Protein AF-A0A2T2S7D2-F1 (afdb_monomer_lite)

Structure (mmCIF, N/CA/C/O backbone):
data_AF-A0A2T2S7D2-F1
#
_entry.id   AF-A0A2T2S7D2-F1
#
loop_
_atom_site.group_PDB
_atom_site.id
_atom_site.type_symbol
_atom_site.label_atom_id
_atom_site.label_alt_id
_atom_site.label_comp_id
_atom_site.label_asym_id
_atom_site.label_entity_id
_atom_site.label_seq_id
_atom_site.pdbx_PDB_ins_code
_atom_site.Cartn_x
_atom_site.Cartn_y
_atom_site.Cartn_z
_atom_site.occupancy
_atom_site.B_iso_or_equiv
_atom_site.auth_seq_id
_atom_site.auth_comp_id
_atom_site.auth_asym_id
_atom_site.auth_atom_id
_atom_site.pdbx_PDB_model_num
ATOM 1 N N . MET A 1 1 ? -17.123 10.093 1.371 1.00 67.38 1 MET A N 1
ATOM 2 C CA . MET A 1 1 ? -16.053 9.406 2.106 1.00 67.38 1 MET A CA 1
ATOM 3 C C . MET A 1 1 ? -14.993 9.012 1.106 1.00 67.38 1 MET A C 1
ATOM 5 O O . MET A 1 1 ? -15.331 8.643 -0.019 1.00 67.38 1 MET A O 1
ATOM 9 N N . SER A 1 2 ? -13.739 9.257 1.461 1.00 94.94 2 SER A N 1
ATOM 10 C CA . SER A 1 2 ? -12.574 8.821 0.703 1.00 94.94 2 SER A CA 1
ATOM 11 C C . SER A 1 2 ? -12.268 7.356 1.025 1.00 94.94 2 SER A C 1
ATOM 13 O O . SER A 1 2 ? -12.698 6.843 2.051 1.00 94.94 2 SER A O 1
ATOM 15 N N . ARG A 1 3 ? -11.471 6.691 0.182 1.00 96.56 3 ARG A N 1
ATOM 16 C CA . ARG A 1 3 ? -10.995 5.331 0.481 1.00 96.56 3 ARG A CA 1
ATOM 17 C C . ARG A 1 3 ? -10.174 5.268 1.775 1.00 96.56 3 ARG A C 1
ATOM 19 O O . ARG A 1 3 ? -10.155 4.224 2.403 1.00 96.56 3 ARG A O 1
ATOM 26 N N . LEU A 1 4 ? -9.500 6.360 2.153 1.00 96.69 4 LEU A N 1
ATOM 27 C CA . LEU A 1 4 ? -8.748 6.428 3.408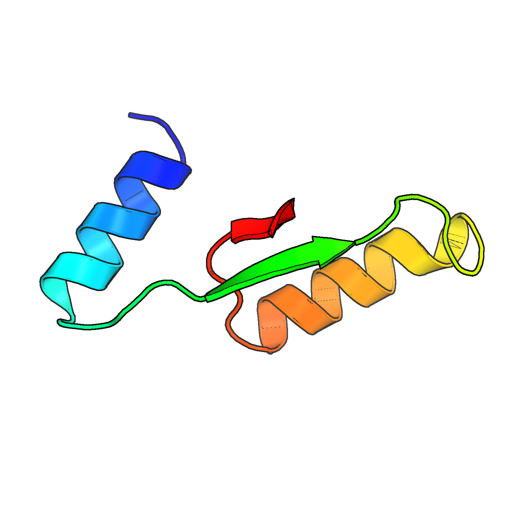 1.00 96.69 4 LEU A CA 1
ATOM 28 C C . LEU A 1 4 ? -9.685 6.490 4.615 1.00 96.69 4 LEU A C 1
ATOM 30 O O . LEU A 1 4 ? -9.409 5.831 5.610 1.00 96.69 4 LEU A O 1
ATOM 34 N N . ASP A 1 5 ? -10.792 7.232 4.507 1.00 97.81 5 ASP A N 1
ATOM 35 C CA . ASP A 1 5 ? -11.794 7.330 5.576 1.00 97.81 5 ASP A CA 1
ATOM 36 C C . ASP A 1 5 ? -12.341 5.926 5.887 1.00 97.81 5 ASP A C 1
ATOM 38 O O . ASP A 1 5 ? -12.267 5.471 7.025 1.00 97.81 5 ASP A O 1
ATOM 42 N N . ASP A 1 6 ? -12.772 5.199 4.847 1.00 98.00 6 ASP A N 1
ATOM 43 C CA . ASP A 1 6 ? -13.324 3.844 4.981 1.00 98.00 6 ASP A CA 1
ATOM 44 C C . ASP A 1 6 ? -12.299 2.851 5.577 1.00 98.00 6 ASP A C 1
ATOM 46 O O . ASP A 1 6 ? -12.655 1.998 6.393 1.00 98.00 6 ASP A O 1
ATOM 50 N N . THR A 1 7 ? -11.018 2.956 5.192 1.00 97.69 7 THR A N 1
ATOM 51 C CA . THR A 1 7 ? -9.939 2.109 5.729 1.00 97.69 7 THR A CA 1
ATOM 52 C C . THR A 1 7 ? -9.699 2.373 7.217 1.00 97.69 7 THR A C 1
ATOM 54 O O . THR A 1 7 ? -9.611 1.427 8.001 1.00 97.69 7 THR A O 1
ATOM 57 N N . PHE A 1 8 ? -9.609 3.639 7.635 1.00 97.94 8 PHE A N 1
ATOM 58 C CA . PHE A 1 8 ? -9.358 3.968 9.040 1.00 97.94 8 PHE A CA 1
ATOM 59 C C . PHE A 1 8 ? -10.543 3.624 9.943 1.00 97.94 8 PHE A C 1
ATOM 61 O O . PHE A 1 8 ? -10.325 3.122 11.047 1.00 97.94 8 PHE A O 1
ATOM 68 N N . ASP A 1 9 ? -11.775 3.808 9.466 1.00 98.12 9 ASP A N 1
ATOM 69 C CA . ASP A 1 9 ? -12.976 3.386 10.190 1.00 98.12 9 ASP A CA 1
ATOM 70 C C . ASP A 1 9 ? -12.971 1.864 10.432 1.00 98.12 9 ASP A C 1
ATOM 72 O O . ASP A 1 9 ? -13.277 1.396 11.534 1.00 98.12 9 ASP A O 1
ATOM 76 N N . ALA A 1 10 ? -12.566 1.075 9.429 1.00 98.00 10 ALA A N 1
ATOM 77 C CA . ALA A 1 10 ? -12.459 -0.378 9.552 1.00 98.00 10 ALA A CA 1
ATOM 78 C C . ALA A 1 10 ? -11.376 -0.809 10.557 1.00 98.00 10 ALA A C 1
ATOM 80 O O . ALA A 1 10 ? -11.637 -1.676 11.394 1.00 98.00 10 ALA A O 1
ATOM 81 N N . LEU A 1 11 ? -10.192 -0.191 10.516 1.00 98.38 11 LEU A N 1
ATOM 82 C CA . LEU A 1 11 ? -9.099 -0.471 11.455 1.00 98.38 11 LEU A CA 1
ATOM 83 C C . LEU A 1 11 ? -9.474 -0.102 12.892 1.00 98.38 11 LEU A C 1
ATOM 85 O O . LEU A 1 11 ? -9.240 -0.876 13.822 1.00 98.38 11 LEU A O 1
ATOM 89 N N . GLN A 1 12 ? -10.136 1.043 13.078 1.00 98.31 12 GLN A N 1
ATOM 90 C CA . GLN A 1 12 ? -10.622 1.464 14.387 1.00 98.31 12 GLN A CA 1
ATOM 91 C C . GLN A 1 12 ? -11.638 0.466 14.954 1.00 98.31 12 GLN A C 1
ATOM 93 O O . GLN A 1 12 ? -11.566 0.127 16.137 1.00 98.31 12 GLN A O 1
ATOM 98 N N . ALA A 1 13 ? -12.554 -0.041 14.123 1.00 98.44 13 ALA A N 1
ATOM 99 C CA . ALA A 1 13 ? -13.519 -1.060 14.531 1.00 98.44 13 ALA A CA 1
ATOM 100 C C . ALA A 1 13 ? -12.854 -2.393 14.924 1.00 98.44 13 ALA A C 1
ATOM 102 O O . ALA A 1 13 ? -13.393 -3.125 15.755 1.00 98.44 13 ALA A O 1
ATOM 103 N N . GLN A 1 14 ? -11.689 -2.699 14.349 1.00 98.06 14 GLN A N 1
ATOM 104 C CA . GLN A 1 14 ? -10.902 -3.902 14.640 1.00 98.06 14 GLN A CA 1
ATOM 105 C C . GLN A 1 14 ? -9.935 -3.717 15.821 1.00 98.06 14 GLN A C 1
ATOM 107 O O . GLN A 1 14 ? -9.431 -4.700 16.361 1.00 98.06 14 GLN A O 1
ATOM 112 N N . GLY A 1 15 ? -9.711 -2.478 16.271 1.00 98.38 15 GLY A N 1
ATOM 113 C CA . GLY A 1 15 ? -8.725 -2.165 17.307 1.00 98.38 15 GLY A CA 1
ATOM 114 C C . GLY A 1 15 ? -7.280 -2.298 16.820 1.00 98.38 15 GLY A C 1
ATOM 115 O O . GLY A 1 15 ? -6.388 -2.555 17.629 1.00 98.38 15 GLY A O 1
ATOM 116 N N . GLU A 1 16 ? -7.053 -2.138 15.515 1.00 98.19 16 GLU A N 1
ATOM 117 C CA . GLU A 1 16 ? -5.743 -2.262 14.877 1.00 98.19 16 GLU A CA 1
ATOM 118 C C . GLU A 1 16 ? -5.145 -0.889 14.532 1.00 98.19 16 GLU A C 1
ATOM 120 O O . GLU A 1 16 ? -5.851 0.108 14.372 1.00 98.19 16 GLU A O 1
ATOM 125 N N . ASN A 1 17 ? -3.815 -0.835 14.428 1.00 97.94 17 ASN A N 1
ATOM 126 C CA . ASN A 1 17 ? -3.102 0.337 13.920 1.00 97.94 17 ASN A CA 1
ATOM 127 C C . ASN A 1 17 ? -2.875 0.181 12.415 1.00 97.94 17 ASN A C 1
ATOM 129 O O . ASN A 1 17 ? -2.572 -0.918 11.962 1.00 97.94 17 ASN A O 1
ATOM 133 N N . ALA A 1 18 ? -2.920 1.287 11.674 1.00 98.06 18 ALA A N 1
ATOM 134 C CA . ALA A 1 18 ? -2.655 1.271 10.240 1.00 98.06 18 ALA A CA 1
ATOM 135 C C . ALA A 1 18 ? -1.172 1.022 9.916 1.00 98.06 18 ALA A C 1
ATOM 137 O O . ALA A 1 18 ? -0.283 1.647 10.503 1.00 98.06 18 ALA A O 1
ATOM 138 N N . MET A 1 19 ? -0.915 0.193 8.907 1.00 98.12 19 MET A N 1
ATOM 139 C CA . MET A 1 19 ? 0.369 0.055 8.230 1.00 98.12 19 MET A CA 1
ATOM 140 C C . MET A 1 19 ? 0.351 0.834 6.909 1.00 98.12 19 MET A C 1
ATOM 142 O O . MET A 1 19 ? -0.188 0.373 5.903 1.00 98.12 19 MET A O 1
ATOM 146 N N . GLY A 1 20 ? 0.982 2.009 6.908 1.00 97.56 20 GLY A N 1
ATOM 147 C CA . GLY A 1 20 ? 1.273 2.784 5.700 1.00 97.56 20 GLY A CA 1
ATOM 148 C C . GLY A 1 20 ? 2.683 2.517 5.186 1.00 97.56 20 GLY A C 1
ATOM 149 O O . GLY A 1 20 ? 3.618 2.442 5.987 1.00 97.56 20 GLY A O 1
ATOM 150 N N . LEU A 1 21 ? 2.857 2.387 3.868 1.00 97.88 21 LEU A N 1
ATOM 151 C CA . LEU A 1 21 ? 4.182 2.231 3.258 1.00 97.88 21 LEU A CA 1
ATOM 152 C C . LEU A 1 21 ? 4.407 3.188 2.095 1.00 97.88 21 LEU A C 1
ATOM 154 O O . LEU A 1 21 ? 3.574 3.298 1.202 1.00 97.88 21 LEU A O 1
ATOM 158 N N . PHE A 1 22 ? 5.596 3.783 2.083 1.00 97.88 22 PHE A N 1
ATOM 159 C CA . PHE A 1 22 ? 6.095 4.621 1.001 1.00 97.88 22 PHE A CA 1
ATOM 160 C C . PHE A 1 22 ? 6.960 3.822 0.025 1.00 97.88 22 PHE A C 1
ATOM 162 O O . PHE A 1 22 ? 7.801 3.017 0.447 1.00 97.88 22 PHE A O 1
ATOM 169 N N . LEU A 1 23 ? 6.825 4.099 -1.273 1.00 97.00 23 LEU A N 1
ATOM 170 C CA . LEU A 1 23 ? 7.792 3.663 -2.280 1.00 97.00 23 LEU A CA 1
ATOM 171 C C . LEU A 1 23 ? 7.990 4.700 -3.386 1.00 97.00 23 LEU A C 1
ATOM 173 O O . LEU A 1 23 ? 7.093 5.447 -3.754 1.00 97.00 23 LEU A O 1
ATOM 177 N N . THR A 1 24 ? 9.177 4.696 -3.986 1.00 98.25 24 THR A N 1
ATOM 178 C CA . THR A 1 24 ? 9.469 5.561 -5.132 1.00 98.25 24 THR A CA 1
ATOM 179 C C . THR A 1 24 ? 8.946 4.936 -6.422 1.00 98.25 24 THR A C 1
ATOM 181 O O . THR A 1 24 ? 9.417 3.868 -6.823 1.00 98.25 24 THR A O 1
ATOM 184 N N . ASP A 1 25 ? 8.021 5.611 -7.107 1.00 98.12 25 ASP A N 1
ATOM 185 C CA . ASP A 1 25 ? 7.538 5.157 -8.414 1.00 98.12 25 ASP A CA 1
ATOM 186 C C . ASP A 1 25 ? 8.684 5.079 -9.436 1.00 98.12 25 ASP A C 1
ATOM 188 O O . ASP A 1 25 ? 9.522 5.977 -9.553 1.00 98.12 25 ASP A O 1
ATOM 192 N N . GLY A 1 26 ? 8.736 3.968 -10.163 1.00 98.06 26 GLY A N 1
ATOM 193 C CA . GLY A 1 26 ? 9.744 3.691 -11.174 1.00 98.06 26 GLY A CA 1
ATOM 194 C C . GLY A 1 26 ? 11.056 3.122 -10.642 1.00 98.06 26 GLY A C 1
ATOM 195 O O . GLY A 1 26 ? 11.961 2.862 -11.437 1.00 98.06 26 GLY A O 1
ATOM 196 N N . PHE A 1 27 ? 11.170 2.886 -9.332 1.00 97.44 27 PHE A N 1
ATOM 197 C CA . PHE A 1 27 ? 12.312 2.205 -8.729 1.00 97.44 27 PHE A CA 1
ATOM 198 C C . PHE A 1 27 ? 12.002 0.719 -8.452 1.00 97.44 27 PHE A C 1
ATOM 200 O O . PHE A 1 27 ? 10.923 0.395 -7.961 1.00 97.44 27 PHE A O 1
ATOM 207 N N . PRO A 1 28 ? 12.941 -0.217 -8.690 1.00 96.94 28 PRO A N 1
ATOM 208 C CA . PRO A 1 28 ? 14.252 -0.021 -9.315 1.00 96.94 28 PRO A CA 1
ATOM 209 C C . PRO A 1 28 ? 14.190 0.215 -10.834 1.00 96.94 28 PRO A C 1
ATOM 211 O O . PRO A 1 28 ? 15.157 0.712 -11.403 1.00 96.94 28 PRO A O 1
ATOM 214 N N . VAL A 1 29 ? 13.073 -0.132 -11.479 1.00 98.50 29 VAL A N 1
ATOM 215 C CA . VAL A 1 29 ? 12.764 0.141 -12.893 1.00 98.50 29 VAL A CA 1
ATOM 216 C C . VAL A 1 29 ? 11.251 0.385 -13.052 1.00 98.50 29 VAL A C 1
ATOM 218 O O . VAL A 1 29 ? 10.492 -0.148 -12.239 1.00 98.50 29 VAL A O 1
ATOM 221 N N . PRO A 1 30 ? 10.778 1.109 -14.090 1.00 98.12 30 PRO A N 1
ATOM 222 C CA . PRO A 1 30 ? 9.353 1.423 -14.295 1.00 98.12 30 PRO A CA 1
ATOM 223 C C . PRO A 1 30 ? 8.397 0.228 -14.197 1.00 98.12 30 PRO A C 1
ATOM 225 O O . PRO A 1 30 ? 7.378 0.292 -13.513 1.00 98.12 30 PRO A O 1
ATOM 228 N N . ASP A 1 31 ? 8.765 -0.902 -14.801 1.00 98.38 31 ASP A N 1
ATOM 229 C CA . ASP A 1 31 ? 7.912 -2.096 -14.829 1.00 98.38 31 ASP A CA 1
ATOM 230 C C . ASP A 1 31 ? 7.820 -2.816 -13.469 1.00 98.38 31 ASP A C 1
ATOM 232 O O . ASP A 1 31 ? 7.004 -3.724 -13.298 1.00 98.38 31 ASP A O 1
ATOM 236 N N . ALA A 1 32 ? 8.636 -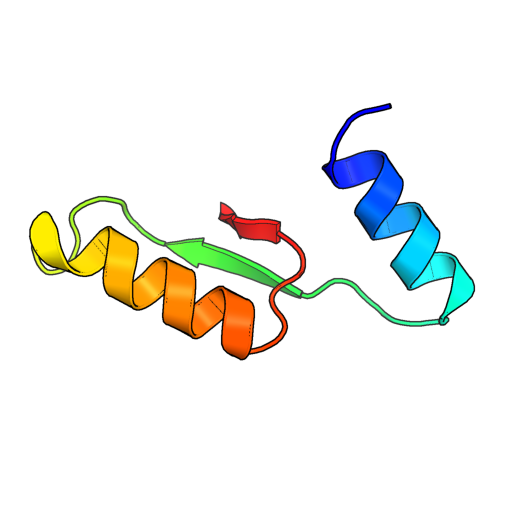2.426 -12.482 1.00 98.31 32 ALA A N 1
ATOM 237 C CA . ALA A 1 32 ? 8.649 -3.040 -11.157 1.00 98.31 32 ALA A CA 1
ATOM 238 C C . ALA A 1 32 ? 7.585 -2.4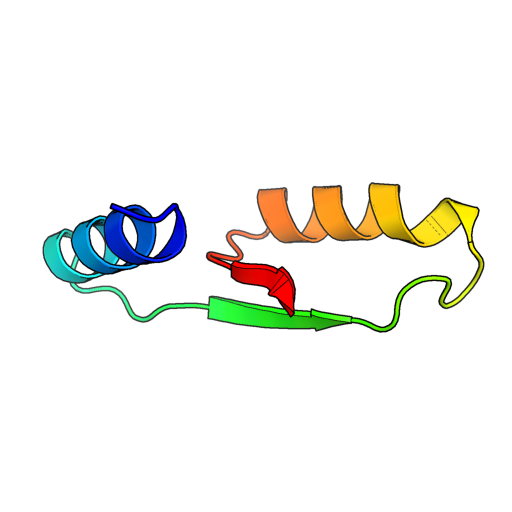69 -10.203 1.00 98.31 32 ALA A C 1
ATOM 240 O O . ALA A 1 32 ? 7.176 -3.190 -9.289 1.00 98.31 32 ALA A O 1
ATOM 241 N N . THR A 1 33 ? 7.093 -1.236 -10.412 1.00 98.25 33 THR A N 1
ATOM 242 C CA . THR A 1 33 ? 6.151 -0.581 -9.482 1.00 98.25 33 THR A CA 1
ATOM 243 C C . THR A 1 33 ? 4.909 -1.441 -9.239 1.00 98.25 33 THR A C 1
ATOM 245 O O . THR A 1 33 ? 4.564 -1.746 -8.099 1.00 98.25 33 THR A O 1
ATOM 248 N N . VAL A 1 34 ? 4.230 -1.880 -10.304 1.00 98.31 34 VAL A N 1
ATOM 249 C CA . VAL A 1 34 ? 2.956 -2.608 -10.178 1.00 98.31 34 VAL A CA 1
ATOM 250 C C . VAL A 1 34 ? 3.124 -3.958 -9.461 1.00 98.31 34 VAL A C 1
ATOM 252 O O . VAL A 1 34 ? 2.355 -4.223 -8.532 1.00 98.31 34 VAL A O 1
ATOM 255 N N . PRO A 1 35 ? 4.105 -4.816 -9.812 1.00 98.50 35 PRO A N 1
ATOM 256 C CA . PRO A 1 35 ? 4.402 -6.019 -9.036 1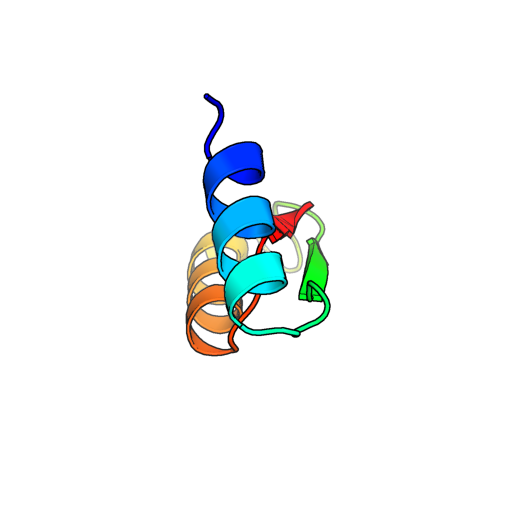.00 98.50 35 PRO A CA 1
ATOM 257 C C . PRO A 1 35 ? 4.659 -5.755 -7.546 1.00 98.50 35 PRO A C 1
ATOM 259 O O . PRO A 1 35 ? 4.162 -6.518 -6.714 1.00 98.50 35 PRO A O 1
ATOM 262 N N . ILE A 1 36 ? 5.383 -4.680 -7.208 1.00 98.38 36 ILE A N 1
ATOM 263 C CA . ILE A 1 36 ? 5.671 -4.298 -5.818 1.00 98.38 36 ILE A CA 1
ATOM 264 C C . ILE A 1 36 ? 4.386 -3.873 -5.104 1.00 98.38 36 ILE A C 1
ATOM 266 O O . ILE A 1 36 ? 4.077 -4.441 -4.060 1.00 98.38 36 ILE A O 1
ATOM 270 N N . LEU A 1 37 ? 3.579 -2.979 -5.687 1.00 98.25 37 LEU A N 1
ATOM 271 C CA . LEU A 1 37 ? 2.289 -2.558 -5.119 1.00 98.25 37 LEU A CA 1
ATOM 272 C C . LEU A 1 37 ? 1.379 -3.757 -4.816 1.00 98.25 37 LEU A C 1
ATOM 274 O O . LEU A 1 37 ? 0.760 -3.830 -3.759 1.00 98.25 37 LEU A O 1
ATOM 278 N N . ARG A 1 38 ? 1.337 -4.749 -5.715 1.00 98.31 38 ARG A N 1
ATOM 279 C CA . ARG A 1 38 ? 0.574 -5.989 -5.499 1.00 98.31 38 ARG A CA 1
ATOM 280 C C . ARG A 1 38 ? 1.153 -6.861 -4.389 1.00 98.31 38 ARG A C 1
ATOM 282 O O . ARG A 1 38 ? 0.408 -7.611 -3.766 1.00 98.31 38 ARG A O 1
ATOM 289 N N . ALA A 1 39 ? 2.467 -6.837 -4.181 1.00 98.25 39 ALA A N 1
ATOM 290 C CA . ALA A 1 39 ? 3.092 -7.539 -3.066 1.00 98.25 39 ALA A CA 1
ATOM 291 C C . ALA A 1 39 ? 2.783 -6.857 -1.726 1.00 98.25 39 ALA A C 1
ATOM 293 O O . ALA A 1 39 ? 2.493 -7.566 -0.768 1.00 98.25 39 ALA A O 1
ATOM 294 N N . LEU A 1 40 ? 2.780 -5.521 -1.687 1.00 97.75 40 LEU A N 1
ATOM 295 C CA . LEU A 1 40 ? 2.409 -4.730 -0.510 1.00 97.75 40 LEU A CA 1
ATOM 296 C C . LEU A 1 40 ? 0.947 -4.954 -0.098 1.00 97.75 40 LEU A C 1
ATOM 298 O O . LEU A 1 40 ? 0.683 -5.238 1.065 1.00 97.75 40 LEU A O 1
ATOM 302 N N . ASP A 1 41 ? 0.024 -4.935 -1.062 1.00 96.69 41 ASP A N 1
ATOM 303 C CA . ASP A 1 41 ? -1.400 -5.254 -0.863 1.00 96.69 41 ASP A CA 1
ATOM 304 C C . ASP A 1 41 ? -1.591 -6.638 -0.213 1.00 96.69 41 ASP A C 1
ATOM 306 O O . ASP A 1 41 ? -2.225 -6.775 0.829 1.00 96.69 41 ASP A O 1
ATOM 310 N N . ARG A 1 42 ? -0.925 -7.676 -0.744 1.00 97.94 42 ARG A N 1
ATOM 311 C CA . ARG A 1 42 ? -0.931 -9.019 -0.128 1.00 97.94 42 ARG A CA 1
ATOM 312 C C . ARG A 1 42 ? -0.248 -9.074 1.241 1.00 97.94 42 ARG A C 1
ATOM 314 O O . ARG A 1 42 ? -0.501 -10.010 1.994 1.00 97.94 42 ARG A O 1
ATOM 321 N N . GLY A 1 43 ? 0.647 -8.132 1.525 1.00 96.88 43 GLY A N 1
ATOM 322 C CA . GLY A 1 43 ? 1.350 -7.999 2.798 1.00 96.88 43 GLY A CA 1
ATOM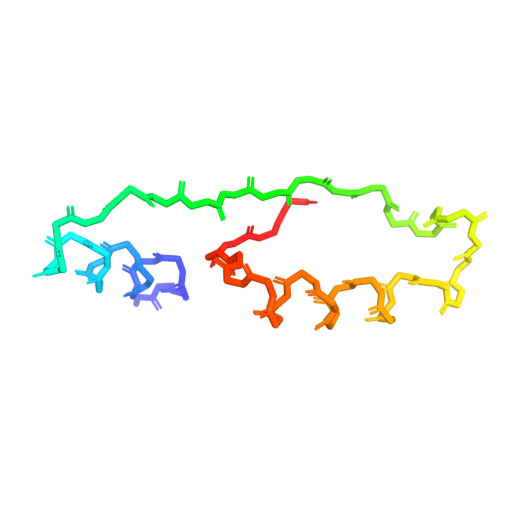 323 C C . GLY A 1 43 ? 0.521 -7.333 3.897 1.00 96.88 43 GLY A C 1
ATOM 324 O O . GLY A 1 43 ? 0.996 -7.282 5.027 1.00 96.88 43 GLY A O 1
ATOM 32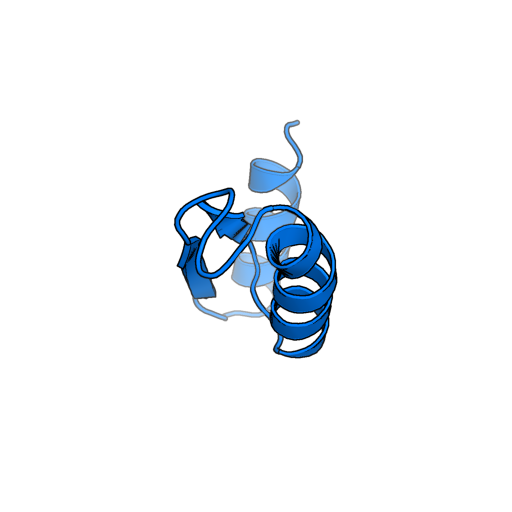5 N N . GLY A 1 44 ? -0.689 -6.855 3.584 1.00 96.62 44 GLY A N 1
ATOM 326 C CA . GLY A 1 44 ? -1.591 -6.220 4.548 1.00 96.62 44 GLY A CA 1
ATOM 327 C C . GLY A 1 44 ? -1.350 -4.724 4.731 1.00 96.62 44 GLY A C 1
ATOM 328 O O . GLY A 1 44 ? -1.614 -4.197 5.801 1.00 96.62 44 GLY A O 1
ATOM 329 N N . VAL A 1 45 ? -0.795 -4.042 3.726 1.00 98.00 45 VAL A N 1
ATOM 330 C CA . VAL A 1 45 ? -0.643 -2.581 3.763 1.00 98.00 45 VAL A CA 1
ATOM 331 C C . VAL A 1 45 ? -2.004 -1.917 3.595 1.00 98.00 45 VAL A C 1
ATOM 333 O O . VAL A 1 45 ? -2.714 -2.194 2.629 1.00 98.00 45 VAL A O 1
ATOM 336 N N . ASP A 1 46 ? -2.332 -1.001 4.500 1.00 98.25 46 ASP A N 1
ATOM 337 C CA . ASP A 1 46 ? -3.630 -0.324 4.538 1.00 98.25 46 ASP A CA 1
ATOM 338 C C . ASP A 1 46 ? -3.701 0.858 3.567 1.00 98.25 46 ASP A C 1
ATOM 340 O O . ASP A 1 46 ? -4.747 1.145 2.977 1.00 98.25 46 ASP A O 1
ATOM 344 N N . PHE A 1 47 ? -2.576 1.550 3.380 1.00 97.56 47 PHE A N 1
ATOM 345 C CA . PHE A 1 47 ? -2.442 2.627 2.406 1.00 97.56 47 PHE A CA 1
ATOM 346 C C . PHE A 1 47 ? -0.997 2.781 1.924 1.00 97.56 47 PHE A C 1
ATOM 348 O O . PHE A 1 47 ? -0.046 2.373 2.590 1.00 97.56 47 PHE A O 1
ATOM 355 N N . ILE A 1 48 ? -0.839 3.366 0.739 1.00 97.31 48 ILE A N 1
ATOM 356 C CA . ILE A 1 48 ? 0.450 3.488 0.059 1.00 97.31 48 ILE A CA 1
ATOM 357 C C . ILE A 1 48 ? 0.724 4.962 -0.227 1.00 97.31 48 ILE A C 1
ATOM 359 O O . ILE A 1 48 ? -0.173 5.668 -0.696 1.00 97.31 48 ILE A O 1
ATOM 363 N N . GLU A 1 49 ? 1.955 5.383 0.056 1.00 97.00 49 GLU A N 1
ATOM 364 C CA . GLU A 1 49 ? 2.519 6.703 -0.248 1.00 97.00 49 GLU A CA 1
ATOM 365 C C . GLU A 1 49 ? 3.453 6.654 -1.465 1.00 97.00 49 GLU A C 1
ATOM 367 O O . GLU A 1 49 ? 4.278 5.710 -1.558 1.00 97.00 49 GLU A O 1
#

Secondary structure (DSSP, 8-state):
--HHHHHHHHHHHHTPPP-EE---TT-S-GGGHHHHHHHHHHTT-SEE-

pLDDT: mean 97.18, std 4.35, range [67.38, 98.5]

Sequence (49 aa):
MSRLDDTFDALQAQGENAMGLFLTDGFPVPDATVPILRALDRGGVDFIE

Radius of gyration: 12.62 Å; chains: 1; bounding box: 30×18×32 Å

Foldseek 3Di:
DDLLVVLVVVCVVVVHDAAEEEDDAQPPHNVVVVVVVVVCVVVRHSYYD